Protein AF-A0A923ALN0-F1 (afdb_monomer)

Structure (mmCIF, N/CA/C/O backbone):
data_AF-A0A923ALN0-F1
#
_entry.id   AF-A0A923ALN0-F1
#
loop_
_atom_site.group_PDB
_atom_site.id
_atom_site.type_symbol
_atom_site.label_atom_id
_atom_site.label_alt_id
_atom_site.label_comp_id
_atom_site.label_asym_id
_atom_site.label_entity_id
_atom_site.label_seq_id
_atom_site.pdbx_PDB_ins_code
_atom_site.Cartn_x
_atom_site.Cartn_y
_atom_site.Cartn_z
_atom_site.occupancy
_atom_site.B_iso_or_equiv
_atom_site.auth_seq_id
_atom_site.auth_comp_id
_atom_site.auth_asym_id
_atom_site.auth_atom_id
_atom_site.pdbx_PDB_model_num
ATOM 1 N N . MET A 1 1 ? 16.094 -1.641 11.068 1.00 69.38 1 MET A N 1
ATOM 2 C CA . MET A 1 1 ? 15.119 -1.958 12.136 1.00 69.38 1 MET A CA 1
ATOM 3 C C . MET A 1 1 ? 13.714 -1.775 11.586 1.00 69.38 1 MET A C 1
ATOM 5 O O . MET A 1 1 ? 13.566 -0.921 10.717 1.00 69.38 1 MET A O 1
ATOM 9 N N . PRO A 1 2 ? 12.728 -2.581 12.016 1.00 90.12 2 PRO A N 1
ATOM 10 C CA . PRO A 1 2 ? 11.347 -2.433 11.570 1.00 90.12 2 PRO A CA 1
ATOM 11 C C . PRO A 1 2 ? 10.779 -1.072 11.992 1.00 90.12 2 PRO A C 1
ATOM 13 O O . PRO A 1 2 ? 10.983 -0.641 13.126 1.00 90.12 2 PRO A O 1
ATOM 16 N N . MET A 1 3 ? 10.081 -0.405 11.077 1.00 93.31 3 MET A N 1
ATOM 17 C CA . MET A 1 3 ? 9.507 0.928 11.269 1.00 93.31 3 MET A CA 1
ATOM 18 C C . MET A 1 3 ? 7.984 0.855 11.192 1.00 93.31 3 MET A C 1
ATOM 20 O O . MET A 1 3 ? 7.478 0.185 10.292 1.00 93.31 3 MET A O 1
ATOM 24 N N . PRO A 1 4 ? 7.238 1.525 12.088 1.00 95.88 4 PRO A N 1
ATOM 25 C CA . PRO A 1 4 ? 5.787 1.595 11.982 1.00 95.88 4 PRO A CA 1
ATOM 26 C C . PRO A 1 4 ? 5.345 2.192 10.643 1.00 95.88 4 PRO A C 1
ATOM 28 O O . PRO A 1 4 ? 5.909 3.193 10.194 1.00 95.88 4 PRO A O 1
ATOM 31 N N . CYS A 1 5 ? 4.318 1.611 10.025 1.00 94.31 5 CYS A N 1
ATOM 32 C CA . CYS A 1 5 ? 3.778 2.085 8.749 1.00 94.31 5 CYS A CA 1
ATOM 33 C C . CYS A 1 5 ? 2.252 2.221 8.808 1.00 94.31 5 CYS A C 1
ATOM 35 O O . CYS A 1 5 ? 1.570 1.424 9.447 1.00 94.31 5 CYS A O 1
ATOM 37 N N . ALA A 1 6 ? 1.713 3.228 8.115 1.00 94.88 6 ALA A N 1
ATOM 38 C CA . ALA A 1 6 ? 0.267 3.431 7.971 1.00 94.88 6 ALA A CA 1
ATOM 39 C C . ALA A 1 6 ? -0.331 2.657 6.780 1.00 94.88 6 ALA A C 1
ATOM 41 O O . ALA A 1 6 ? -1.547 2.518 6.667 1.00 94.88 6 ALA A O 1
ATOM 42 N N . SER A 1 7 ? 0.519 2.174 5.882 1.00 97.06 7 SER A N 1
ATOM 43 C CA . SER A 1 7 ? 0.171 1.430 4.678 1.00 97.06 7 SER A CA 1
ATOM 44 C C . SER A 1 7 ? 1.327 0.508 4.309 1.00 97.06 7 SER A C 1
ATOM 46 O O . SER A 1 7 ? 2.450 0.683 4.790 1.00 97.06 7 SER A O 1
ATOM 48 N N . LEU A 1 8 ? 1.036 -0.477 3.469 1.00 95.56 8 LEU A N 1
ATOM 49 C CA . LEU A 1 8 ? 2.009 -1.403 2.909 1.00 95.56 8 LEU A CA 1
ATOM 50 C C . LEU A 1 8 ? 1.835 -1.438 1.393 1.00 95.56 8 LEU A C 1
ATOM 52 O O . LEU A 1 8 ? 0.729 -1.213 0.901 1.00 95.56 8 LEU A O 1
ATOM 56 N N . ASP A 1 9 ? 2.935 -1.717 0.702 1.00 92.19 9 ASP A N 1
ATOM 57 C CA . ASP A 1 9 ? 2.906 -2.160 -0.687 1.00 92.19 9 ASP A CA 1
ATOM 58 C C . ASP A 1 9 ? 2.369 -3.595 -0.766 1.00 92.19 9 ASP A C 1
ATOM 60 O O . ASP A 1 9 ? 2.487 -4.381 0.180 1.00 92.19 9 ASP A O 1
ATOM 64 N N . GLU A 1 10 ? 1.745 -3.909 -1.889 1.00 91.62 10 GLU A N 1
ATOM 65 C CA . GLU A 1 10 ? 1.049 -5.160 -2.148 1.00 91.62 10 GLU A CA 1
ATOM 66 C C . GLU A 1 10 ? 1.972 -6.368 -2.399 1.00 91.62 10 GLU A C 1
ATOM 68 O O . GLU A 1 10 ? 1.509 -7.504 -2.245 1.00 91.62 10 GLU A O 1
ATOM 73 N N . LEU A 1 11 ? 3.256 -6.145 -2.713 1.00 91.19 11 LEU A N 1
ATOM 74 C CA . LEU A 1 11 ? 4.225 -7.178 -3.103 1.00 91.19 11 LEU A CA 1
ATOM 75 C C . LEU A 1 11 ? 4.383 -8.313 -2.081 1.00 91.19 11 LEU A C 1
ATOM 77 O O . LEU A 1 11 ? 4.278 -9.491 -2.420 1.00 91.19 11 LEU A O 1
ATOM 81 N N . LEU A 1 12 ? 4.691 -7.968 -0.828 1.00 92.00 12 LEU A N 1
ATOM 82 C CA . LEU A 1 12 ? 4.944 -8.941 0.233 1.00 92.00 12 LEU A CA 1
ATOM 83 C C . LEU A 1 12 ? 4.372 -8.451 1.558 1.00 92.00 12 LEU A C 1
ATOM 85 O O . LEU A 1 12 ? 4.865 -7.503 2.169 1.00 92.00 12 LEU A O 1
ATOM 89 N N . ILE A 1 13 ? 3.370 -9.176 2.050 1.00 94.94 13 ILE A N 1
ATOM 90 C CA . ILE A 1 13 ? 2.746 -8.926 3.347 1.00 94.94 13 ILE A CA 1
ATOM 91 C C . ILE A 1 13 ? 2.803 -10.210 4.168 1.00 94.94 13 ILE A C 1
ATOM 93 O O . ILE A 1 13 ? 2.257 -11.244 3.785 1.00 94.94 13 ILE A O 1
ATOM 97 N N . VAL A 1 14 ? 3.440 -10.137 5.337 1.00 94.69 14 VAL A N 1
ATOM 98 C CA . VAL A 1 14 ? 3.534 -11.262 6.273 1.00 94.69 14 VAL A CA 1
ATOM 99 C C . VAL A 1 14 ? 2.546 -11.058 7.415 1.00 94.69 14 VAL A C 1
ATOM 101 O O . VAL A 1 14 ? 2.595 -10.061 8.133 1.00 94.69 14 VAL A O 1
ATOM 104 N N . LEU A 1 15 ? 1.660 -12.034 7.618 1.00 95.44 15 LEU A N 1
ATOM 105 C CA . LEU A 1 15 ? 0.642 -12.001 8.666 1.00 95.44 15 LEU A CA 1
ATOM 106 C C . LEU A 1 15 ? 0.837 -13.155 9.646 1.00 95.44 15 LEU A C 1
ATOM 108 O O . LEU A 1 15 ? 0.913 -14.324 9.267 1.00 95.44 15 LEU A O 1
ATOM 112 N N . ARG A 1 16 ? 0.809 -12.851 10.946 1.00 95.31 16 ARG A N 1
ATOM 113 C CA . ARG A 1 16 ? 0.696 -13.891 11.973 1.00 95.31 16 ARG A CA 1
ATOM 114 C C . ARG A 1 16 ? -0.726 -14.446 11.950 1.00 95.31 16 ARG A C 1
ATOM 116 O O . ARG A 1 16 ? -1.655 -13.718 12.289 1.00 95.31 16 ARG A O 1
ATOM 123 N N . ARG A 1 17 ? -0.914 -15.732 11.630 1.00 95.06 17 ARG A N 1
ATOM 124 C CA . ARG A 1 17 ? -2.248 -16.375 11.548 1.00 95.06 17 ARG A CA 1
ATOM 125 C C . ARG A 1 17 ? -3.109 -16.138 12.795 1.00 95.06 17 ARG A C 1
ATOM 127 O O . ARG A 1 17 ? -4.271 -15.769 12.679 1.00 95.06 17 ARG A O 1
ATOM 134 N N . ALA A 1 18 ? -2.514 -16.279 13.980 1.00 96.88 18 ALA A N 1
ATOM 135 C CA . ALA A 1 18 ? -3.188 -16.066 15.263 1.00 96.88 18 ALA A CA 1
ATOM 136 C C . ALA A 1 18 ? -3.615 -14.606 15.516 1.00 96.88 18 ALA A C 1
ATOM 138 O O . ALA A 1 18 ? -4.334 -14.340 16.471 1.00 96.88 18 ALA A O 1
ATOM 139 N N . SER A 1 19 ? -3.186 -13.647 14.685 1.00 96.31 19 SER A N 1
ATOM 140 C CA . SER A 1 19 ? -3.693 -12.276 14.764 1.00 96.31 19 SER A CA 1
ATOM 141 C C . SER A 1 19 ? -5.164 -12.180 14.366 1.00 96.31 19 SER A C 1
ATOM 143 O O . SER A 1 19 ? -5.803 -11.214 14.750 1.00 96.31 19 SER A O 1
ATOM 145 N N . GLY A 1 20 ? -5.710 -13.120 13.588 1.00 96.19 20 GLY A N 1
ATOM 146 C CA . GLY A 1 20 ? -7.085 -13.026 13.087 1.00 96.19 20 GLY A CA 1
ATOM 147 C C . GLY A 1 20 ? -7.319 -11.889 12.081 1.00 96.19 20 GLY A C 1
ATOM 148 O O . GLY A 1 20 ? -8.464 -11.634 11.728 1.00 96.19 20 GLY A O 1
ATOM 149 N N . ILE A 1 21 ? -6.265 -11.209 11.613 1.00 97.69 21 ILE A N 1
ATOM 150 C CA . ILE A 1 21 ? -6.366 -10.229 10.528 1.00 97.69 21 ILE A CA 1
ATOM 151 C C . ILE A 1 21 ? -6.593 -10.961 9.204 1.00 97.69 21 ILE A C 1
ATOM 153 O O . ILE A 1 21 ? -5.939 -11.969 8.919 1.00 97.69 21 ILE A O 1
ATOM 157 N N . ARG A 1 22 ? -7.540 -10.455 8.414 1.00 96.81 22 ARG A N 1
ATOM 158 C CA . ARG A 1 22 ? -7.940 -10.980 7.108 1.00 96.81 22 ARG A CA 1
ATOM 159 C C . ARG A 1 22 ? -8.014 -9.840 6.103 1.00 96.81 22 ARG A C 1
ATOM 161 O O . ARG A 1 22 ? -8.221 -8.695 6.497 1.00 96.81 22 ARG A O 1
ATOM 168 N N . PHE A 1 23 ? -7.827 -10.184 4.834 1.00 97.06 23 PHE A N 1
ATOM 169 C CA . PHE A 1 23 ? -8.166 -9.294 3.734 1.00 97.06 23 PHE A CA 1
ATOM 170 C C . PHE A 1 23 ? -9.684 -9.126 3.667 1.00 97.06 23 PHE A C 1
ATOM 172 O O . PHE A 1 23 ? -10.431 -9.990 4.129 1.00 97.06 23 PHE A O 1
ATOM 179 N N . ASP A 1 24 ? -10.119 -7.987 3.146 1.00 96.75 24 ASP A N 1
ATOM 180 C CA . ASP A 1 24 ? -11.531 -7.689 2.962 1.00 96.75 24 ASP A CA 1
ATOM 181 C C . ASP A 1 24 ? -12.002 -8.222 1.606 1.00 96.75 24 ASP A C 1
ATOM 183 O O . ASP A 1 24 ? -11.640 -7.679 0.563 1.00 96.75 24 ASP A O 1
ATOM 187 N N . ASP A 1 25 ? -12.827 -9.267 1.625 1.00 95.94 25 ASP A N 1
ATOM 188 C CA . ASP A 1 25 ? -13.363 -9.895 0.412 1.00 95.94 25 ASP A CA 1
ATOM 189 C C . ASP A 1 25 ? -14.295 -8.961 -0.387 1.00 95.94 25 ASP A C 1
ATOM 191 O O . ASP A 1 25 ? -14.604 -9.234 -1.546 1.00 95.94 25 ASP A O 1
ATOM 195 N N . ALA A 1 26 ? -14.752 -7.848 0.205 1.00 96.25 26 ALA A N 1
ATOM 196 C CA . ALA A 1 26 ? -15.553 -6.841 -0.490 1.00 96.25 26 ALA A CA 1
ATOM 197 C C . ALA A 1 26 ? -14.702 -5.781 -1.211 1.00 96.25 26 ALA A C 1
ATOM 199 O O . ALA A 1 26 ? -15.262 -4.881 -1.851 1.00 96.25 26 ALA A O 1
ATOM 200 N N . MET A 1 27 ? -13.373 -5.836 -1.088 1.00 93.88 27 MET A N 1
ATOM 201 C CA . MET A 1 27 ? -12.486 -4.897 -1.758 1.00 93.88 27 MET A CA 1
ATOM 202 C C . MET A 1 27 ? -12.532 -5.106 -3.280 1.00 93.88 27 MET A C 1
ATOM 204 O O . MET A 1 27 ? -12.325 -6.222 -3.754 1.00 93.88 27 MET A O 1
ATOM 208 N N . PRO A 1 28 ? -12.811 -4.058 -4.078 1.00 92.81 28 PRO A N 1
ATOM 209 C CA . PRO A 1 28 ? -12.789 -4.198 -5.525 1.00 92.81 28 PRO A CA 1
ATOM 210 C C . PRO A 1 28 ? -11.339 -4.275 -6.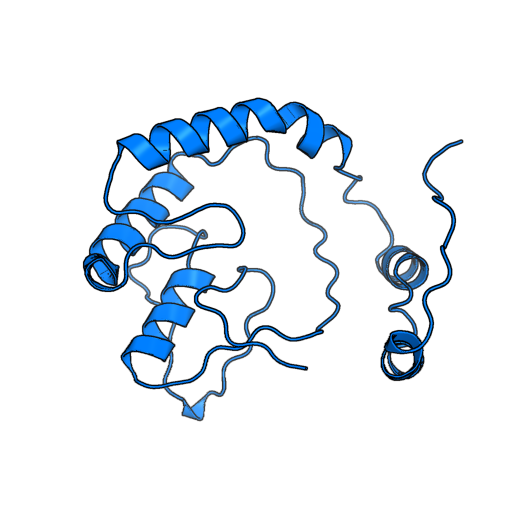005 1.00 92.81 28 PRO A C 1
ATOM 212 O O . PRO A 1 28 ? -10.525 -3.469 -5.576 1.00 92.81 28 PRO A O 1
ATOM 215 N N . GLY A 1 29 ? -11.038 -5.176 -6.939 1.00 90.44 29 GLY A N 1
ATOM 216 C CA . GLY A 1 29 ? -9.757 -5.197 -7.651 1.00 90.44 29 GLY A CA 1
ATOM 217 C C . GLY A 1 29 ? -8.538 -5.560 -6.793 1.00 90.44 29 GLY A C 1
ATOM 218 O O . GLY A 1 29 ? -8.653 -6.217 -5.764 1.00 90.44 29 GLY A O 1
ATOM 219 N N . TRP A 1 30 ? -7.359 -5.146 -7.266 1.00 90.00 30 TRP A N 1
ATOM 220 C CA . TRP A 1 30 ? -6.054 -5.599 -6.762 1.00 90.00 30 TRP A CA 1
ATOM 221 C C . TRP A 1 30 ? -5.151 -4.459 -6.266 1.00 90.00 30 TRP A C 1
ATOM 223 O O . TRP A 1 30 ? -3.961 -4.666 -6.062 1.00 90.00 30 TRP A O 1
ATOM 233 N N . HIS A 1 31 ? -5.699 -3.259 -6.047 1.00 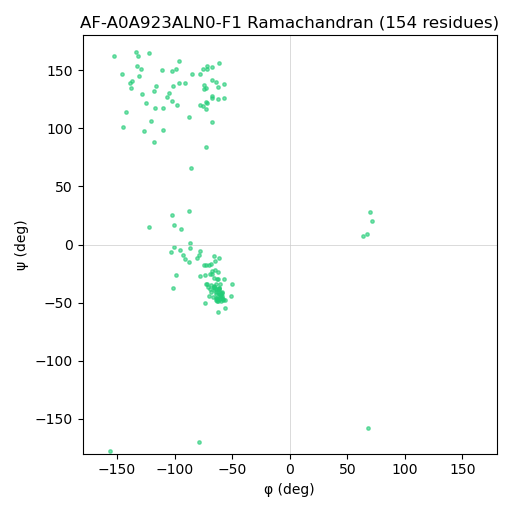92.62 31 HIS A N 1
ATOM 234 C CA . HIS A 1 31 ? -4.928 -2.097 -5.583 1.00 92.62 31 HIS A CA 1
ATOM 235 C C . HIS A 1 31 ? -5.302 -1.707 -4.163 1.00 92.62 31 HIS A C 1
ATOM 237 O O . HIS A 1 31 ? -6.459 -1.817 -3.779 1.00 92.62 31 HIS A O 1
ATOM 243 N N . LEU A 1 32 ? -4.360 -1.134 -3.414 1.00 95.38 32 LEU A N 1
ATOM 244 C CA . LEU A 1 32 ? -4.558 -0.581 -2.067 1.00 95.38 32 LEU A CA 1
ATOM 245 C C . LEU A 1 32 ? -4.963 -1.600 -0.989 1.00 95.38 32 LEU A C 1
ATOM 247 O O . LEU A 1 32 ? -5.265 -1.188 0.138 1.00 95.38 32 LEU A O 1
ATOM 251 N N . TYR A 1 33 ? -4.973 -2.903 -1.277 1.00 96.50 33 TYR A N 1
ATOM 252 C CA . TYR A 1 33 ? -5.292 -3.915 -0.268 1.00 96.50 33 TYR A CA 1
ATOM 253 C C . TYR A 1 33 ? -4.209 -3.992 0.811 1.00 96.50 33 TYR A C 1
ATOM 255 O O . TYR A 1 33 ? -4.516 -4.319 1.960 1.00 96.50 33 TYR A O 1
ATOM 263 N N . GLY A 1 34 ? -2.969 -3.598 0.492 1.00 97.12 34 GLY A N 1
ATOM 264 C CA . GLY A 1 34 ? -1.902 -3.424 1.477 1.00 97.12 34 GLY A CA 1
ATOM 265 C C . GLY A 1 34 ? -2.198 -2.279 2.448 1.00 97.12 34 GLY A C 1
ATOM 266 O O . GLY A 1 34 ? -1.961 -2.381 3.654 1.00 97.12 34 GLY A O 1
ATOM 267 N N . THR A 1 35 ? -2.814 -1.204 1.952 1.00 97.75 35 THR A N 1
ATOM 268 C CA . THR A 1 35 ? -3.307 -0.108 2.799 1.00 97.75 35 THR A CA 1
ATOM 269 C C . THR A 1 35 ? -4.511 -0.539 3.635 1.00 97.75 35 THR A C 1
ATOM 271 O O . THR A 1 35 ? -4.559 -0.251 4.832 1.00 97.75 35 THR A O 1
ATOM 274 N N . ASP A 1 36 ? -5.470 -1.244 3.038 1.00 98.00 36 ASP A N 1
ATOM 275 C CA . ASP A 1 36 ? -6.674 -1.688 3.742 1.00 98.00 36 ASP A CA 1
ATOM 276 C C . ASP A 1 36 ? -6.363 -2.654 4.893 1.00 98.00 36 ASP A C 1
ATOM 278 O O . ASP A 1 36 ? -6.854 -2.467 6.013 1.00 98.00 36 ASP A O 1
ATOM 282 N N . ILE A 1 37 ? -5.499 -3.648 4.664 1.00 98.00 37 ILE A N 1
ATOM 283 C CA . ILE A 1 37 ? -5.138 -4.611 5.709 1.00 98.00 37 ILE A CA 1
ATOM 284 C C . ILE A 1 37 ? -4.321 -3.963 6.832 1.00 98.00 37 ILE A C 1
ATOM 286 O O . ILE A 1 37 ? -4.510 -4.301 8.005 1.00 98.00 37 ILE A O 1
ATOM 290 N N . ALA A 1 38 ? -3.468 -2.986 6.503 1.00 98.12 38 ALA A N 1
ATOM 291 C CA . ALA A 1 38 ? -2.732 -2.208 7.493 1.00 98.12 38 ALA A CA 1
ATOM 292 C C . ALA A 1 38 ? -3.690 -1.422 8.399 1.00 98.12 38 ALA A C 1
ATOM 294 O O . ALA A 1 38 ? -3.604 -1.510 9.625 1.00 98.12 38 ALA A O 1
ATOM 295 N N . GLN A 1 39 ? -4.654 -0.709 7.815 1.00 98.44 39 GLN A N 1
ATOM 296 C CA . GLN A 1 39 ? -5.653 0.035 8.585 1.00 98.44 39 GLN A CA 1
ATOM 297 C C . GLN A 1 39 ? -6.578 -0.892 9.382 1.00 98.44 39 GLN A C 1
ATOM 299 O O . GLN A 1 39 ? -6.901 -0.594 10.533 1.00 98.44 39 GLN A O 1
ATOM 304 N N . THR A 1 40 ? -6.918 -2.062 8.837 1.00 98.19 40 THR A N 1
ATOM 305 C CA . THR A 1 40 ? -7.654 -3.106 9.563 1.00 98.19 40 THR A CA 1
ATOM 306 C C . THR A 1 40 ? -6.896 -3.526 10.820 1.00 98.19 40 THR A C 1
ATOM 308 O O . THR A 1 40 ? -7.472 -3.531 11.909 1.00 98.19 40 THR A O 1
ATOM 311 N N . ALA A 1 41 ? -5.594 -3.801 10.713 1.00 98.25 41 ALA A N 1
ATOM 312 C CA . ALA A 1 41 ? -4.762 -4.141 11.863 1.00 98.25 41 ALA A CA 1
ATOM 313 C C . ALA A 1 41 ? -4.677 -3.000 12.891 1.00 98.25 41 ALA A C 1
ATOM 315 O O . ALA A 1 41 ? -4.910 -3.238 14.079 1.00 98.25 41 ALA A O 1
ATOM 316 N N . ILE A 1 42 ? -4.429 -1.768 12.438 1.00 97.94 42 ILE A N 1
ATOM 317 C CA . ILE A 1 42 ? -4.333 -0.581 13.303 1.00 97.94 42 ILE A CA 1
ATOM 318 C C . ILE A 1 42 ? -5.649 -0.336 14.051 1.00 97.94 42 ILE A C 1
ATOM 320 O O . ILE A 1 42 ? -5.635 -0.111 15.260 1.00 97.94 42 ILE A O 1
ATOM 324 N N . SER A 1 43 ? -6.794 -0.449 13.371 1.00 97.50 43 SER A N 1
ATOM 325 C CA . SER A 1 43 ? -8.121 -0.271 13.983 1.00 97.50 43 SER A CA 1
ATOM 326 C C . SER A 1 43 ? -8.426 -1.293 15.083 1.00 97.50 43 SER A C 1
ATOM 328 O 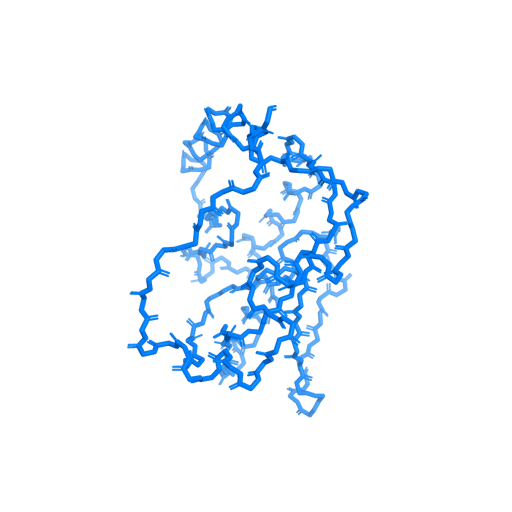O . SER A 1 43 ? -9.209 -1.019 15.987 1.00 97.50 43 SER A O 1
ATOM 330 N N . GLN A 1 44 ? -7.765 -2.454 15.037 1.00 97.25 44 GLN A N 1
ATOM 331 C CA . GLN A 1 44 ? -7.847 -3.507 16.048 1.00 97.25 44 GLN A CA 1
ATOM 332 C C . GLN A 1 44 ? -6.732 -3.405 17.105 1.00 97.25 44 GLN A C 1
ATOM 334 O O . GLN A 1 44 ? -6.493 -4.365 17.839 1.00 97.25 44 GLN A O 1
ATOM 339 N N . GLY A 1 45 ? -6.014 -2.278 17.165 1.00 97.06 45 GLY A N 1
ATOM 340 C CA . GLY A 1 45 ? -4.941 -2.035 18.132 1.00 97.06 45 GLY A CA 1
ATOM 341 C C . GLY A 1 45 ? -3.662 -2.838 17.877 1.00 97.06 45 GLY A C 1
ATOM 342 O O . GLY A 1 45 ? -2.876 -3.041 18.801 1.00 97.06 45 GLY A O 1
ATOM 343 N N . LYS A 1 46 ? -3.446 -3.333 16.651 1.00 97.38 46 LYS A N 1
ATOM 344 C CA . LYS A 1 46 ? -2.257 -4.120 16.284 1.00 97.38 46 LYS A CA 1
ATOM 345 C C . LYS A 1 46 ? -1.219 -3.253 15.579 1.00 97.38 46 LYS A C 1
ATOM 347 O O . LYS A 1 46 ? -1.550 -2.291 14.893 1.00 97.38 46 LYS A O 1
ATOM 352 N N . GLY A 1 47 ? 0.048 -3.630 15.733 1.00 96.44 47 GLY A N 1
ATOM 353 C CA . GLY A 1 47 ? 1.159 -2.977 15.049 1.00 96.44 47 GLY A CA 1
ATOM 354 C C . GLY A 1 47 ? 1.287 -3.412 13.587 1.00 96.44 47 GLY A C 1
ATOM 355 O O . GLY A 1 47 ? 1.033 -4.569 13.249 1.00 96.44 47 GLY A O 1
ATOM 356 N N . VAL A 1 48 ? 1.726 -2.479 12.745 1.00 97.50 48 VAL A N 1
ATOM 357 C CA . VAL A 1 48 ? 2.062 -2.683 11.331 1.00 97.50 48 VAL A CA 1
ATOM 358 C C . VAL A 1 48 ? 3.455 -2.118 11.105 1.00 97.50 48 VAL A C 1
ATOM 360 O O . VAL A 1 48 ? 3.720 -0.983 11.501 1.00 97.50 48 VAL A O 1
ATOM 363 N N . TYR A 1 49 ? 4.342 -2.900 10.487 1.00 96.19 49 TYR A N 1
ATOM 364 C CA . TYR A 1 49 ? 5.751 -2.541 10.359 1.00 96.19 49 TYR A CA 1
ATOM 365 C C . TYR A 1 49 ? 6.301 -2.867 8.972 1.00 96.19 49 TYR A C 1
ATOM 367 O O . TYR A 1 49 ? 6.099 -3.972 8.472 1.00 96.19 49 TYR A O 1
ATOM 375 N N . GLY A 1 50 ? 7.050 -1.929 8.396 1.00 93.38 50 GLY A N 1
ATOM 376 C CA . GLY A 1 50 ? 7.933 -2.163 7.257 1.00 93.38 50 GLY A CA 1
ATOM 377 C C . GLY A 1 50 ? 9.332 -2.539 7.742 1.00 93.38 50 GLY A C 1
ATOM 378 O O . GLY A 1 50 ? 9.832 -1.971 8.715 1.00 93.38 50 GLY A O 1
ATOM 379 N N . GLY A 1 51 ? 9.971 -3.505 7.088 1.00 88.94 51 GLY A N 1
ATOM 380 C CA . GLY A 1 51 ? 11.298 -4.001 7.453 1.00 88.94 51 GLY A CA 1
ATOM 381 C C . GLY A 1 51 ? 12.219 -4.130 6.245 1.00 88.94 51 GLY A C 1
ATOM 382 O O . GLY A 1 51 ? 11.770 -4.101 5.105 1.00 88.94 51 GLY A O 1
ATOM 383 N N . GLY A 1 52 ? 13.519 -4.284 6.507 1.00 85.00 52 GLY A N 1
ATOM 384 C CA . GLY A 1 52 ? 14.498 -4.612 5.473 1.00 85.00 52 GLY A CA 1
ATOM 385 C C . GLY A 1 52 ? 14.333 -6.064 5.042 1.00 85.00 52 GLY A C 1
ATOM 386 O O . GLY A 1 52 ? 15.010 -6.934 5.578 1.00 85.00 52 GLY A O 1
ATOM 387 N N . LEU A 1 53 ? 13.405 -6.301 4.117 1.00 84.31 53 LEU A N 1
ATOM 388 C CA . LEU A 1 53 ? 13.159 -7.585 3.469 1.00 84.31 53 LEU A CA 1
ATOM 389 C C . LEU A 1 53 ? 13.434 -7.398 1.974 1.00 84.31 53 LEU A C 1
ATOM 391 O O . LEU A 1 53 ? 12.528 -6.998 1.244 1.00 84.31 53 LEU A O 1
ATOM 395 N N . PRO A 1 54 ? 14.687 -7.587 1.522 1.00 84.81 54 PRO A N 1
ATOM 396 C CA . PRO A 1 54 ? 15.016 -7.477 0.110 1.00 84.81 54 PRO A CA 1
ATOM 397 C C . PRO A 1 54 ? 14.161 -8.438 -0.717 1.00 84.81 54 PRO A C 1
ATOM 399 O O . PRO A 1 54 ? 14.098 -9.628 -0.414 1.00 84.81 54 PRO A O 1
ATOM 402 N N . CYS A 1 55 ? 13.471 -7.911 -1.725 1.00 84.88 55 CYS A N 1
ATOM 403 C CA . CYS A 1 55 ? 12.592 -8.664 -2.613 1.00 84.88 55 CYS A CA 1
ATOM 404 C C . CYS A 1 55 ? 12.792 -8.162 -4.040 1.00 84.88 55 CYS A C 1
ATOM 406 O O . CYS A 1 55 ? 12.906 -6.956 -4.263 1.00 84.88 55 CYS A O 1
ATOM 408 N N . ILE A 1 56 ? 12.816 -9.090 -4.993 1.00 84.12 56 ILE A N 1
ATOM 409 C CA . ILE A 1 56 ? 12.821 -8.773 -6.419 1.00 84.12 56 ILE A CA 1
ATOM 410 C C . ILE A 1 56 ? 11.383 -8.899 -6.916 1.00 84.12 56 ILE A C 1
ATOM 412 O O . ILE A 1 56 ? 10.775 -9.962 -6.800 1.00 84.12 56 ILE A O 1
ATOM 416 N N . HIS A 1 57 ? 10.843 -7.799 -7.439 1.00 83.62 57 HIS A N 1
ATOM 417 C CA . HIS A 1 57 ? 9.523 -7.748 -8.057 1.00 83.62 57 HIS A CA 1
ATOM 418 C C . HIS A 1 57 ? 9.690 -7.550 -9.562 1.00 83.62 57 HIS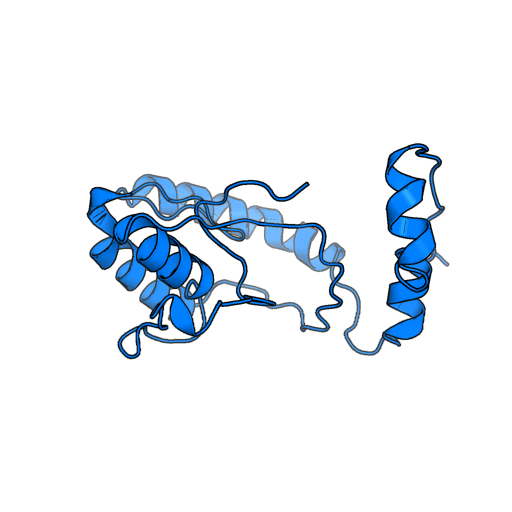 A C 1
ATOM 420 O O . HIS A 1 57 ? 9.926 -6.433 -10.019 1.00 83.62 57 HIS A O 1
ATOM 426 N N . ASN A 1 58 ? 9.611 -8.646 -10.317 1.00 79.12 58 ASN A N 1
ATOM 427 C CA . ASN A 1 58 ? 9.743 -8.641 -11.775 1.00 79.12 58 ASN A CA 1
ATOM 428 C C . ASN A 1 58 ? 8.395 -8.344 -12.431 1.00 79.12 58 ASN A C 1
ATOM 430 O O . ASN A 1 58 ? 7.806 -9.215 -13.069 1.00 79.12 58 ASN A O 1
ATOM 434 N N . ASP A 1 59 ? 7.897 -7.132 -12.222 1.00 74.31 59 ASP A N 1
ATOM 435 C CA . ASP A 1 59 ? 6.647 -6.682 -12.826 1.00 74.31 59 ASP A CA 1
ATOM 436 C C . ASP A 1 59 ? 6.908 -5.765 -14.022 1.00 74.31 59 ASP A C 1
ATOM 438 O O . ASP A 1 59 ? 7.912 -5.044 -14.077 1.00 74.31 59 ASP A O 1
ATOM 442 N N . ALA A 1 60 ? 6.005 -5.805 -14.997 1.00 72.06 60 ALA A N 1
ATOM 443 C CA . ALA A 1 60 ? 6.090 -4.946 -16.165 1.00 72.06 60 ALA A CA 1
ATOM 444 C C . ALA A 1 60 ? 5.751 -3.496 -15.787 1.00 72.06 60 ALA A C 1
ATOM 446 O O . ALA A 1 60 ? 5.006 -3.211 -14.851 1.00 72.06 60 ALA A O 1
ATOM 447 N N . TYR A 1 61 ? 6.285 -2.536 -16.541 1.00 68.69 61 TYR A N 1
ATOM 448 C CA . TYR A 1 61 ? 5.897 -1.145 -16.345 1.00 68.69 61 TYR A CA 1
ATOM 449 C C . TYR A 1 61 ? 4.434 -0.927 -16.756 1.00 68.69 61 TYR A C 1
ATOM 451 O O . TYR A 1 61 ? 4.047 -1.216 -17.888 1.00 68.69 61 TYR A O 1
ATOM 459 N N . HIS A 1 62 ? 3.650 -0.330 -15.860 1.00 68.62 62 HIS A N 1
ATOM 460 C CA . HIS A 1 62 ? 2.270 0.072 -16.117 1.00 68.62 62 HIS A CA 1
ATOM 461 C C . HIS A 1 62 ? 2.169 1.607 -16.175 1.00 68.62 62 HIS A C 1
ATOM 463 O O . HIS A 1 62 ? 2.483 2.294 -15.200 1.00 68.62 62 HIS A O 1
ATOM 469 N N . ASP A 1 63 ? 1.766 2.148 -17.337 1.00 61.22 63 ASP A N 1
ATOM 470 C CA . ASP A 1 63 ? 1.835 3.589 -17.646 1.00 61.22 63 ASP A CA 1
ATOM 471 C C . ASP A 1 63 ? 0.907 4.459 -16.757 1.00 61.22 63 ASP A C 1
ATOM 473 O O . ASP A 1 63 ? 1.315 5.557 -16.366 1.00 61.22 63 ASP A O 1
ATOM 477 N N . GLU A 1 64 ? -0.312 4.013 -16.398 1.00 63.31 64 GLU A N 1
ATOM 478 C CA . GLU A 1 64 ? -1.262 4.824 -15.606 1.00 63.31 64 GLU A CA 1
ATOM 479 C C . GLU A 1 64 ? -2.149 4.031 -14.626 1.00 63.31 64 GLU A C 1
ATOM 481 O O . GLU A 1 64 ? -2.594 2.919 -14.897 1.00 63.31 64 GLU A O 1
ATOM 486 N N . LEU A 1 65 ? -2.463 4.670 -13.490 1.00 70.06 65 LEU A N 1
ATOM 487 C CA . LEU A 1 65 ? -3.492 4.233 -12.542 1.00 70.06 65 LEU A CA 1
ATOM 488 C C . LEU A 1 65 ? -4.880 4.359 -13.190 1.00 70.06 65 LEU A C 1
ATOM 490 O O . LEU A 1 65 ? -5.396 5.475 -13.339 1.00 70.06 65 LEU A O 1
ATOM 494 N N . GLY A 1 66 ? -5.450 3.220 -13.577 1.00 77.75 66 GLY A N 1
ATOM 495 C CA . GLY A 1 66 ? -6.710 3.116 -14.305 1.00 77.75 66 GLY A CA 1
ATOM 496 C C . GLY A 1 66 ? -7.970 3.280 -13.449 1.00 77.75 66 GLY A C 1
ATOM 497 O O . GLY A 1 66 ? -7.948 3.688 -12.283 1.00 77.75 66 GLY A O 1
ATOM 498 N N . GLU A 1 67 ? -9.116 2.971 -14.059 1.00 82.69 67 GLU A N 1
ATOM 499 C CA . GLU A 1 67 ? -10.426 3.000 -13.392 1.00 82.69 67 GLU A CA 1
ATOM 500 C C . GLU A 1 67 ? -10.522 1.991 -12.236 1.00 82.69 67 GLU A C 1
ATOM 502 O O . GLU A 1 67 ? -11.204 2.240 -11.239 1.00 82.69 67 GLU A O 1
ATOM 507 N N . ASP A 1 68 ? -9.793 0.882 -12.333 1.00 87.56 68 ASP A N 1
ATOM 508 C CA . ASP A 1 68 ? -9.657 -0.133 -11.291 1.00 87.56 68 ASP A CA 1
ATOM 509 C C . ASP A 1 68 ? -9.050 0.451 -10.006 1.00 87.56 68 ASP A C 1
ATOM 511 O O . ASP A 1 68 ? -9.620 0.300 -8.920 1.00 87.56 68 ASP A O 1
ATOM 515 N N . PHE A 1 69 ? -7.965 1.218 -10.123 1.00 89.25 69 PHE A N 1
ATOM 516 C CA . PHE A 1 69 ? -7.365 1.936 -9.004 1.00 89.25 69 PHE A CA 1
ATOM 517 C C . PHE A 1 69 ? -8.341 2.955 -8.405 1.00 89.25 69 PHE A C 1
ATOM 519 O O . PHE A 1 69 ? -8.414 3.129 -7.185 1.00 89.25 69 PHE A O 1
ATOM 526 N N . ASP A 1 70 ? -9.136 3.626 -9.241 1.00 89.81 70 ASP A N 1
ATOM 527 C CA . ASP A 1 70 ? -10.117 4.606 -8.782 1.00 89.81 70 ASP A CA 1
ATOM 528 C C . ASP A 1 70 ? -11.223 3.985 -7.925 1.00 89.81 70 ASP A C 1
ATOM 530 O O . ASP A 1 70 ? -11.632 4.596 -6.925 1.00 89.81 70 ASP A O 1
ATOM 534 N N . LEU A 1 71 ? -11.676 2.780 -8.283 1.00 93.31 71 LEU A N 1
ATOM 535 C CA . LEU A 1 71 ? -12.626 1.997 -7.493 1.00 93.31 71 LEU A CA 1
ATOM 536 C C . LEU A 1 71 ? -12.029 1.623 -6.132 1.00 93.31 71 LEU A C 1
ATOM 538 O O . LEU A 1 71 ? -12.650 1.906 -5.101 1.00 93.31 71 LEU A O 1
ATOM 542 N N . CYS A 1 72 ? -10.803 1.092 -6.122 1.00 95.00 72 CYS A N 1
ATOM 543 C CA . CYS A 1 72 ? -10.069 0.748 -4.899 1.00 95.00 72 CYS A CA 1
ATOM 544 C C . CYS A 1 72 ? -9.888 1.972 -3.993 1.00 95.00 72 CYS A C 1
ATOM 546 O O . CYS A 1 72 ? -10.192 1.940 -2.798 1.00 95.00 72 CYS A O 1
ATOM 548 N N . TYR A 1 73 ? -9.469 3.101 -4.570 1.00 94.12 73 TYR A N 1
ATOM 549 C CA . TYR A 1 73 ? -9.261 4.341 -3.828 1.00 94.12 73 TYR A CA 1
ATOM 550 C C . TYR A 1 73 ? -10.551 4.803 -3.164 1.00 94.12 73 TYR A C 1
ATOM 552 O O . TYR A 1 73 ? -10.546 5.146 -1.984 1.00 94.12 73 TYR A O 1
ATOM 560 N N . ARG A 1 74 ? -11.668 4.842 -3.901 1.00 93.94 74 ARG A N 1
ATOM 561 C CA . ARG A 1 74 ? -12.966 5.267 -3.347 1.00 93.94 74 ARG A CA 1
ATOM 562 C C . ARG A 1 74 ? -13.453 4.309 -2.265 1.00 93.94 74 ARG A C 1
ATOM 564 O O . ARG A 1 74 ? -14.097 4.750 -1.312 1.00 93.94 74 ARG A O 1
ATOM 571 N N . TYR A 1 75 ? -13.164 3.019 -2.402 1.00 97.00 75 TYR A N 1
ATOM 572 C CA . TYR A 1 75 ? -13.463 2.027 -1.378 1.00 97.00 75 TYR A CA 1
ATOM 573 C C . TYR A 1 75 ? -12.704 2.337 -0.077 1.00 97.00 75 TYR A C 1
ATOM 575 O O . TYR A 1 75 ? -13.340 2.630 0.940 1.00 97.00 75 TYR A O 1
ATOM 583 N N . VAL A 1 76 ? -11.370 2.413 -0.137 1.00 97.00 76 VAL A N 1
ATOM 584 C CA . VAL A 1 76 ? -10.498 2.716 1.016 1.00 97.00 76 VAL A CA 1
ATOM 585 C C . VAL A 1 76 ? -10.824 4.083 1.621 1.00 97.00 76 VAL A C 1
ATOM 587 O O . VAL A 1 76 ? -10.944 4.216 2.838 1.00 97.00 76 VAL A O 1
ATOM 590 N N . GLN A 1 77 ? -11.050 5.100 0.786 1.00 96.12 77 GLN A N 1
ATOM 591 C CA . GLN A 1 77 ? -11.418 6.450 1.217 1.00 96.12 77 GLN A CA 1
ATOM 592 C C . GLN A 1 77 ? -12.718 6.467 2.036 1.00 96.12 77 GLN A C 1
ATOM 594 O O . GLN A 1 77 ? -12.816 7.202 3.021 1.00 96.12 77 GLN A O 1
ATOM 599 N N . ARG A 1 78 ? -13.731 5.686 1.634 1.00 96.62 78 ARG A N 1
ATOM 600 C CA . ARG A 1 78 ? -15.006 5.599 2.360 1.00 96.62 78 ARG A CA 1
ATOM 601 C C . ARG A 1 78 ? -14.858 4.800 3.649 1.00 96.62 78 ARG A C 1
ATOM 603 O O . ARG A 1 78 ? -15.254 5.306 4.698 1.00 96.62 78 ARG A O 1
ATOM 610 N N . LYS A 1 79 ? -14.269 3.602 3.573 1.00 97.69 79 LYS A N 1
ATOM 611 C CA . LYS A 1 79 ? -14.089 2.694 4.716 1.00 97.69 79 LYS A CA 1
ATOM 612 C C . LYS A 1 79 ? -13.274 3.351 5.830 1.00 97.69 79 LYS A C 1
ATOM 614 O O . LYS A 1 79 ? -13.697 3.373 6.981 1.00 97.69 79 LYS A O 1
ATOM 619 N N . TRP A 1 80 ? -12.170 4.001 5.470 1.00 97.75 80 TRP A N 1
ATOM 620 C CA . TRP A 1 80 ? -11.227 4.596 6.419 1.00 97.75 80 TRP A CA 1
ATOM 621 C C . TRP A 1 80 ? -11.364 6.108 6.558 1.00 97.75 80 TRP A C 1
ATOM 623 O O . TRP A 1 80 ? -10.419 6.786 6.956 1.00 97.75 80 TRP A O 1
ATOM 633 N N . ARG A 1 81 ? -12.550 6.666 6.283 1.00 96.56 81 ARG A N 1
ATOM 634 C CA . ARG A 1 81 ? -12.801 8.119 6.300 1.00 96.56 81 ARG A CA 1
ATOM 635 C C . ARG A 1 81 ? -12.322 8.814 7.581 1.00 96.56 81 ARG A C 1
ATOM 637 O O . ARG A 1 81 ? -11.903 9.968 7.512 1.00 96.56 81 ARG A O 1
ATOM 644 N N . ALA A 1 82 ? -12.397 8.140 8.729 1.00 95.94 82 ALA A N 1
ATOM 645 C CA . ALA A 1 82 ? -11.955 8.660 10.024 1.00 95.94 82 ALA A CA 1
ATOM 646 C C . ALA A 1 82 ? -10.423 8.723 10.185 1.00 95.94 82 ALA A C 1
ATOM 648 O O . ALA A 1 82 ? -9.942 9.576 10.921 1.00 95.94 82 ALA A O 1
ATOM 649 N N . ALA A 1 83 ? -9.677 7.876 9.472 1.00 96.00 83 ALA A N 1
ATOM 650 C CA . ALA A 1 83 ? -8.215 7.800 9.517 1.00 96.00 83 ALA A CA 1
ATOM 651 C C . ALA A 1 83 ? -7.526 8.626 8.414 1.00 96.00 83 ALA A C 1
ATOM 653 O O . ALA A 1 83 ? -6.304 8.726 8.383 1.00 96.00 83 ALA A O 1
ATOM 654 N N . LEU A 1 84 ? -8.291 9.225 7.493 1.00 95.25 84 LEU A N 1
ATOM 655 C CA . LEU A 1 84 ? -7.728 10.043 6.418 1.00 95.25 84 LEU A CA 1
ATOM 656 C C . LEU A 1 84 ? -7.084 11.336 6.953 1.00 95.25 84 LEU A C 1
ATOM 658 O O . LEU A 1 84 ? -7.702 12.012 7.782 1.00 95.25 84 LEU A O 1
ATOM 662 N N . PRO A 1 85 ? -5.940 11.771 6.385 1.00 95.44 85 PRO A N 1
ATOM 663 C CA . PRO A 1 85 ? -5.278 11.225 5.193 1.00 95.44 85 PRO A CA 1
ATOM 664 C C . PRO A 1 85 ? -4.355 10.025 5.474 1.00 95.44 85 PRO A C 1
ATOM 666 O O . PRO A 1 85 ? -3.672 9.994 6.490 1.00 95.44 85 PRO A O 1
ATOM 669 N N . ILE A 1 86 ? -4.273 9.087 4.524 1.00 95.75 86 ILE A N 1
ATOM 670 C CA . ILE A 1 86 ? -3.383 7.915 4.599 1.00 95.75 86 ILE A CA 1
ATOM 671 C C . ILE A 1 86 ? -2.368 7.985 3.457 1.00 95.75 86 ILE A C 1
ATOM 673 O O . ILE A 1 86 ? -2.747 7.969 2.285 1.00 95.75 86 ILE A O 1
ATOM 677 N N . ALA A 1 87 ? -1.081 8.076 3.789 1.00 93.31 87 ALA A N 1
ATOM 678 C CA . ALA A 1 87 ? -0.005 7.968 2.806 1.00 93.31 87 ALA A CA 1
ATOM 679 C C . ALA A 1 87 ? 0.155 6.505 2.373 1.00 93.31 87 ALA A C 1
ATOM 681 O O . ALA A 1 87 ? 0.186 5.623 3.228 1.00 93.31 87 ALA A O 1
ATOM 682 N N . THR A 1 88 ? 0.262 6.261 1.070 1.00 92.69 88 THR A N 1
ATOM 683 C CA . THR A 1 88 ? 0.480 4.943 0.445 1.00 92.69 88 THR A CA 1
ATOM 684 C C . THR A 1 88 ? 1.763 4.983 -0.392 1.00 92.69 88 THR A C 1
ATOM 686 O O . THR A 1 88 ? 2.234 6.086 -0.691 1.00 92.69 88 THR A O 1
ATOM 689 N N . PRO A 1 89 ? 2.328 3.834 -0.802 1.00 87.50 89 PRO A N 1
ATOM 690 C CA . PRO A 1 89 ? 3.524 3.807 -1.650 1.00 87.50 89 PRO A CA 1
ATOM 691 C C . PRO A 1 89 ? 3.370 4.568 -2.976 1.00 87.50 89 PRO A C 1
ATOM 693 O O . PRO A 1 89 ? 4.340 5.121 -3.490 1.00 87.50 89 PRO A O 1
ATOM 696 N N . VAL A 1 90 ? 2.146 4.642 -3.513 1.00 83.81 90 VAL A N 1
ATOM 697 C CA . VAL A 1 90 ? 1.873 5.255 -4.823 1.00 83.81 90 VAL A CA 1
ATOM 698 C C . VAL A 1 90 ? 1.287 6.669 -4.705 1.00 83.81 90 VAL A C 1
ATOM 700 O O . VAL A 1 90 ? 1.598 7.547 -5.509 1.00 83.81 90 VAL A O 1
ATOM 703 N N . THR A 1 91 ? 0.418 6.921 -3.722 1.00 88.62 91 THR A N 1
ATOM 704 C CA . THR A 1 91 ? -0.322 8.193 -3.591 1.00 88.62 91 THR A CA 1
ATOM 705 C C . THR A 1 91 ? -0.776 8.479 -2.151 1.00 88.62 91 THR A C 1
ATOM 707 O O . THR A 1 91 ? -0.499 7.706 -1.238 1.00 88.62 91 THR A O 1
ATOM 710 N N . THR A 1 92 ? -1.498 9.576 -1.902 1.00 92.00 92 THR A N 1
ATOM 711 C CA . THR A 1 92 ? -2.172 9.797 -0.611 1.00 92.00 92 THR A CA 1
ATOM 712 C C . THR A 1 92 ? -3.683 9.615 -0.763 1.00 92.00 92 THR A C 1
ATOM 714 O O . THR A 1 92 ? -4.339 10.266 -1.582 1.00 92.00 92 THR A O 1
ATOM 717 N N . VAL A 1 93 ? -4.285 8.769 0.075 1.00 93.12 93 VAL A N 1
ATOM 718 C CA . VAL A 1 93 ? -5.744 8.702 0.202 1.00 93.12 93 VAL A CA 1
ATOM 719 C C . VAL A 1 93 ? -6.204 9.877 1.060 1.00 93.12 93 VAL A C 1
ATOM 721 O O . VAL A 1 93 ? -5.781 10.034 2.203 1.00 93.12 93 VAL A O 1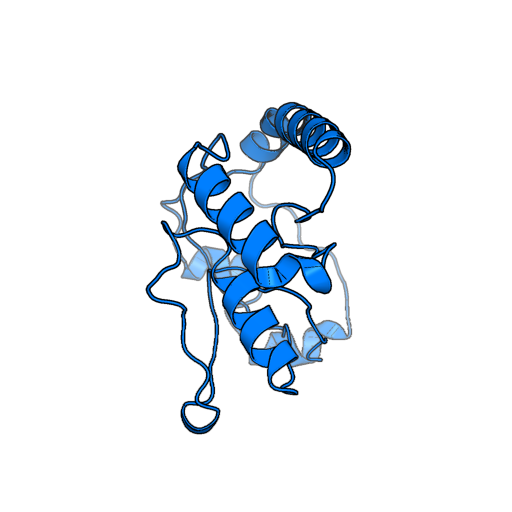
ATOM 724 N N . THR A 1 94 ? -7.049 10.748 0.511 1.00 93.06 94 THR A N 1
ATOM 725 C CA . THR A 1 94 ? -7.435 12.023 1.139 1.00 93.06 94 THR A CA 1
ATOM 726 C C . THR A 1 94 ? -8.947 12.207 1.111 1.00 93.06 94 THR A C 1
ATOM 728 O O . THR A 1 94 ? -9.638 11.558 0.335 1.00 93.06 94 THR A O 1
ATOM 731 N N . ARG A 1 95 ? -9.495 13.110 1.936 1.00 89.06 95 ARG A N 1
ATOM 732 C CA . ARG A 1 95 ? -10.939 13.437 1.921 1.00 89.06 95 ARG A CA 1
ATOM 733 C C . ARG A 1 95 ? -11.337 14.359 0.765 1.00 89.06 95 ARG A C 1
ATOM 735 O O . ARG A 1 95 ? -12.494 14.355 0.365 1.00 89.06 95 ARG A O 1
ATOM 742 N N . SER A 1 96 ? -10.406 15.181 0.276 1.00 83.25 96 SER A N 1
ATOM 743 C CA . SER A 1 96 ? -10.691 16.270 -0.663 1.00 83.25 96 SER A CA 1
ATOM 744 C C . SER A 1 96 ? -10.255 15.934 -2.084 1.00 83.25 96 SER A C 1
ATOM 746 O O . SER A 1 96 ? -9.100 15.598 -2.341 1.00 83.25 96 SER A O 1
ATOM 748 N N . TRP A 1 97 ? -11.168 16.137 -3.030 1.00 70.69 97 TRP A N 1
ATOM 749 C CA . TRP A 1 97 ? -10.933 15.950 -4.460 1.00 70.69 97 TRP A CA 1
ATOM 750 C C . TRP A 1 97 ? -9.856 16.885 -5.024 1.00 70.69 97 TRP A C 1
ATOM 752 O O . TRP A 1 97 ? -9.130 16.501 -5.938 1.00 70.69 97 TRP A O 1
ATOM 762 N N . LEU A 1 98 ? -9.689 18.083 -4.453 1.00 76.12 98 LEU A N 1
ATOM 763 C CA . LEU A 1 98 ? -8.700 19.064 -4.918 1.00 76.12 98 LEU A CA 1
ATOM 764 C C . LEU A 1 98 ? -7.264 18.541 -4.784 1.00 76.12 98 LEU A C 1
ATOM 766 O O . LEU A 1 98 ? -6.436 18.745 -5.674 1.00 76.12 98 LEU A O 1
ATOM 770 N N . ARG A 1 99 ? -6.974 17.815 -3.697 1.00 71.62 99 ARG A N 1
ATOM 771 C CA . ARG A 1 99 ? -5.646 17.230 -3.470 1.00 71.62 99 ARG A CA 1
ATOM 772 C C . ARG A 1 99 ? -5.362 16.102 -4.462 1.00 71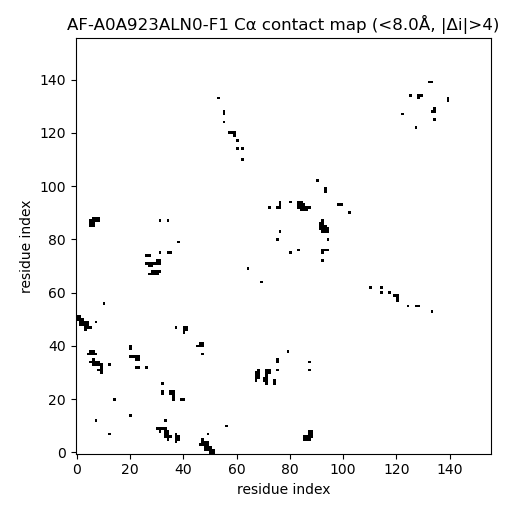.62 99 ARG A C 1
ATOM 774 O O . ARG A 1 99 ? -4.274 16.059 -5.026 1.00 71.62 99 ARG A O 1
ATOM 781 N N . ARG A 1 100 ? -6.381 15.297 -4.781 1.00 72.75 100 ARG A N 1
ATOM 782 C CA . ARG A 1 100 ? -6.312 14.257 -5.820 1.00 72.75 100 ARG A CA 1
ATOM 783 C C . ARG A 1 100 ? -6.025 14.835 -7.208 1.00 72.75 100 ARG A C 1
ATOM 785 O O . ARG A 1 100 ? -5.210 14.275 -7.930 1.00 72.75 100 ARG A O 1
ATOM 792 N N . PHE A 1 101 ? -6.648 15.952 -7.597 1.00 73.19 101 PHE A N 1
ATOM 793 C CA . PHE A 1 101 ? -6.358 16.588 -8.893 1.00 73.19 101 PHE A CA 1
ATOM 794 C C . PHE A 1 101 ? -4.904 17.059 -8.998 1.00 73.19 101 PHE A C 1
ATOM 796 O O . PHE A 1 101 ? -4.269 16.873 -10.039 1.00 73.19 101 PHE A O 1
ATOM 803 N N . LYS A 1 102 ? -4.362 17.629 -7.916 1.00 77.19 102 LYS A N 1
ATOM 804 C CA . LYS A 1 102 ? -2.950 18.023 -7.850 1.00 77.19 102 LYS A CA 1
ATOM 805 C C . LYS A 1 102 ? -2.024 16.807 -7.962 1.00 77.19 102 LYS A C 1
ATOM 807 O O . LYS A 1 102 ? -1.094 16.836 -8.762 1.00 77.19 102 LYS A O 1
ATOM 812 N N . GLU A 1 103 ? -2.310 15.740 -7.219 1.00 75.44 103 GLU A N 1
ATOM 813 C CA . GLU A 1 103 ? -1.524 14.499 -7.236 1.00 75.44 103 GLU A CA 1
ATOM 814 C C . GLU A 1 103 ? -1.578 13.805 -8.604 1.00 75.44 103 GLU A C 1
ATOM 816 O O . GLU A 1 103 ? -0.537 13.426 -9.129 1.00 75.44 103 GLU A O 1
ATOM 821 N N . ARG A 1 104 ? -2.749 13.731 -9.254 1.00 76.00 104 ARG A N 1
ATOM 822 C CA . ARG A 1 104 ? -2.862 13.214 -10.630 1.00 76.00 104 ARG A CA 1
ATOM 823 C C . ARG A 1 104 ? -2.026 14.007 -11.623 1.00 76.00 104 ARG A C 1
ATOM 825 O O . ARG A 1 104 ? -1.359 13.412 -12.460 1.00 76.00 104 ARG A O 1
ATOM 832 N N . ARG A 1 105 ? -2.057 15.341 -11.546 1.00 74.00 105 ARG A N 1
ATOM 833 C CA . ARG A 1 105 ? -1.211 16.187 -12.402 1.00 74.00 105 ARG A CA 1
ATOM 834 C C . ARG A 1 105 ? 0.270 15.910 -12.160 1.00 74.00 105 ARG A C 1
ATOM 836 O O . ARG A 1 105 ? 1.018 15.783 -13.119 1.00 74.00 105 ARG A O 1
ATOM 843 N N . GLN A 1 106 ? 0.681 15.772 -10.903 1.00 76.00 106 GLN A N 1
ATOM 844 C CA . GLN A 1 106 ? 2.065 15.454 -10.562 1.00 76.00 106 GLN A CA 1
ATOM 845 C C . GLN A 1 106 ? 2.490 14.067 -11.070 1.00 76.00 106 GLN A C 1
ATOM 847 O O . GLN A 1 106 ? 3.593 13.943 -11.591 1.00 76.00 106 GLN A O 1
ATOM 852 N N . MET A 1 107 ? 1.622 13.055 -10.965 1.00 74.56 107 MET A N 1
ATOM 853 C CA . MET A 1 107 ? 1.883 11.713 -11.502 1.00 74.56 107 MET A CA 1
ATOM 854 C C . MET A 1 107 ? 2.016 11.729 -13.028 1.00 74.56 107 MET A C 1
ATOM 856 O O . MET A 1 107 ? 2.988 11.204 -13.551 1.00 74.56 107 MET A O 1
ATOM 860 N N . ARG A 1 108 ? 1.113 12.419 -13.738 1.00 75.00 108 ARG A N 1
ATOM 861 C CA . ARG A 1 108 ? 1.195 12.569 -15.204 1.00 75.00 108 ARG A CA 1
ATOM 862 C C . ARG A 1 108 ? 2.471 13.283 -15.651 1.00 75.00 108 ARG A C 1
ATOM 864 O O . ARG A 1 108 ? 3.068 12.924 -16.657 1.00 75.00 108 ARG A O 1
ATOM 871 N N . ASN A 1 109 ? 2.908 14.285 -14.891 1.00 76.12 109 ASN A N 1
ATOM 872 C CA . ASN A 1 109 ? 4.132 15.024 -15.195 1.00 76.12 109 ASN A CA 1
ATOM 873 C C . ASN A 1 109 ? 5.406 14.209 -14.916 1.00 76.12 109 ASN A C 1
ATOM 875 O O . ASN A 1 109 ? 6.467 14.575 -15.414 1.00 76.12 109 ASN A O 1
ATOM 879 N N . SER A 1 110 ? 5.325 13.133 -14.123 1.00 75.50 110 SER A N 1
ATOM 880 C CA . SER A 1 110 ? 6.463 12.261 -13.810 1.00 75.50 110 SER A CA 1
ATOM 881 C C . SER A 1 110 ? 6.486 10.963 -14.620 1.00 75.50 110 SER A C 1
ATOM 883 O O . SER A 1 110 ? 7.445 10.204 -14.499 1.00 75.50 110 SER A O 1
ATOM 885 N N . THR A 1 111 ? 5.487 10.713 -15.474 1.00 73.12 111 THR A N 1
ATOM 886 C CA . THR A 1 111 ? 5.384 9.485 -16.278 1.00 73.12 111 THR A CA 1
ATOM 887 C C . THR A 1 111 ? 6.623 9.247 -17.140 1.00 73.12 111 THR A C 1
ATOM 889 O O . THR A 1 111 ? 7.184 8.158 -17.095 1.00 73.12 111 THR A O 1
ATOM 892 N N . SER A 1 112 ? 7.110 10.262 -17.865 1.00 72.94 112 SER A N 1
ATOM 893 C CA . SER A 1 112 ? 8.300 10.126 -18.723 1.00 72.94 112 SER A CA 1
ATOM 894 C C . SER A 1 112 ? 9.550 9.734 -17.933 1.00 72.94 112 SER A C 1
ATOM 896 O O . SER A 1 112 ? 10.300 8.863 -18.361 1.00 72.94 112 SER A O 1
ATOM 898 N N . PHE A 1 113 ? 9.730 10.319 -16.747 1.00 76.94 113 PHE A N 1
ATOM 899 C CA . PHE A 1 113 ? 10.829 9.995 -15.841 1.00 76.94 113 PHE A CA 1
ATOM 900 C C . PHE A 1 113 ? 10.707 8.580 -15.256 1.00 76.94 113 PHE A C 1
ATOM 902 O O . PHE A 1 113 ? 11.689 7.850 -15.160 1.00 76.94 113 PHE A O 1
ATOM 909 N N . ARG A 1 114 ? 9.497 8.151 -14.882 1.00 73.19 114 ARG A N 1
ATOM 910 C CA . ARG A 1 114 ? 9.267 6.784 -14.383 1.00 73.19 114 ARG A CA 1
ATOM 911 C C . ARG A 1 114 ? 9.509 5.746 -15.476 1.00 73.19 114 ARG A C 1
ATOM 913 O O . ARG A 1 114 ? 10.099 4.711 -15.201 1.00 73.19 114 ARG A O 1
ATOM 920 N N . LYS A 1 115 ? 9.100 6.050 -16.708 1.00 75.12 115 LYS A N 1
ATOM 921 C CA . LYS A 1 115 ? 9.321 5.193 -17.872 1.00 75.12 115 LYS A CA 1
ATOM 922 C C . LYS A 1 115 ? 10.802 5.067 -18.222 1.00 75.12 115 LYS A C 1
ATOM 924 O O . LYS A 1 115 ? 11.231 3.978 -18.569 1.00 75.12 115 LYS A O 1
ATOM 929 N N . SER A 1 116 ? 11.597 6.130 -18.062 1.00 77.81 116 SER A N 1
ATOM 930 C CA . SER A 1 116 ? 13.052 6.048 -18.273 1.00 77.81 116 SER A CA 1
ATOM 931 C C . SER A 1 116 ? 13.789 5.201 -17.231 1.00 77.81 116 SER A C 1
ATOM 933 O O . SER A 1 116 ? 14.927 4.826 -17.471 1.00 77.81 116 SER A O 1
ATOM 935 N N . LEU A 1 117 ? 13.166 4.916 -16.081 1.00 75.19 117 LEU A N 1
ATOM 936 C CA . LEU A 1 117 ? 13.726 4.045 -15.040 1.00 75.19 117 LEU A CA 1
ATOM 937 C C . LEU A 1 117 ? 13.300 2.578 -15.188 1.00 75.19 117 LEU A C 1
ATOM 939 O O . LEU A 1 117 ? 13.798 1.730 -14.450 1.00 75.19 117 LEU A O 1
ATOM 943 N N . ALA A 1 118 ? 12.355 2.273 -16.081 1.00 72.56 118 ALA A N 1
ATOM 944 C CA . ALA A 1 118 ? 11.887 0.912 -16.278 1.00 72.56 118 ALA A CA 1
ATOM 945 C C . ALA A 1 118 ? 12.959 0.088 -17.006 1.00 72.56 118 ALA A C 1
ATOM 947 O O . ALA A 1 118 ? 13.370 0.428 -18.114 1.00 72.56 118 ALA A O 1
ATOM 948 N N . VAL A 1 119 ? 13.384 -1.005 -16.377 1.00 70.44 119 VAL A N 1
ATOM 949 C CA . VAL A 1 119 ? 14.209 -2.049 -16.995 1.00 70.44 119 VAL A CA 1
ATOM 950 C C . VAL A 1 11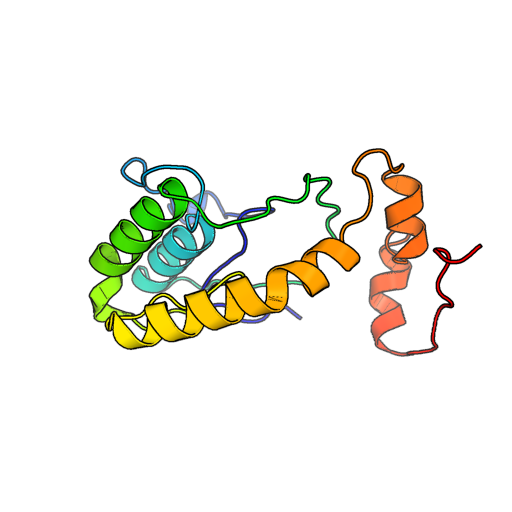9 ? 13.306 -3.180 -17.49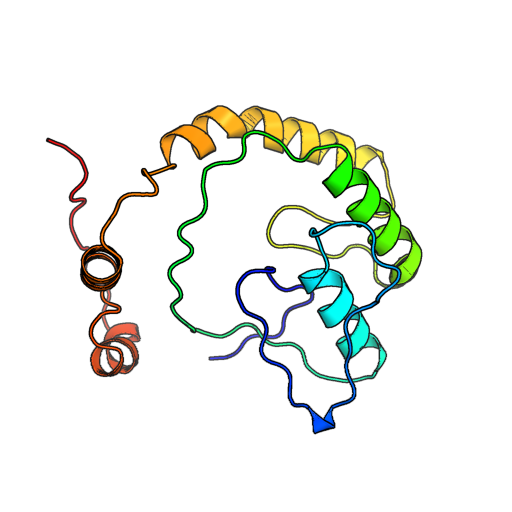1 1.00 70.44 119 VAL A C 1
ATOM 952 O O . VAL A 1 119 ? 12.163 -3.304 -17.049 1.00 70.44 119 VAL A O 1
ATOM 955 N N . GLY A 1 120 ? 13.786 -3.976 -18.448 1.00 70.50 120 GLY A N 1
ATOM 956 C CA . GLY A 1 120 ? 13.025 -5.116 -18.962 1.00 70.50 120 GLY A CA 1
ATOM 957 C C . GLY A 1 120 ? 12.740 -6.157 -17.873 1.00 70.50 120 GLY A C 1
ATOM 958 O O . GLY A 1 120 ? 13.471 -6.259 -16.891 1.00 70.50 120 GLY A O 1
ATOM 959 N N . THR A 1 121 ? 11.689 -6.955 -18.058 1.00 73.56 121 THR A N 1
ATOM 960 C CA . THR A 1 121 ? 11.316 -8.038 -17.127 1.00 73.56 121 THR A CA 1
ATOM 961 C C . THR A 1 121 ? 12.130 -9.317 -17.324 1.00 73.56 121 THR A C 1
ATOM 963 O O . THR A 1 121 ? 12.097 -10.200 -16.473 1.00 73.56 121 THR A O 1
ATOM 966 N N . ASP A 1 122 ? 12.882 -9.421 -18.422 1.00 77.00 122 ASP A N 1
ATOM 967 C CA . ASP A 1 122 ? 13.585 -10.641 -18.846 1.00 77.00 122 ASP A CA 1
ATOM 968 C C . ASP A 1 122 ? 14.991 -10.770 -18.232 1.00 77.00 122 ASP A C 1
ATOM 970 O O . ASP A 1 122 ? 15.915 -11.312 -18.841 1.00 77.00 122 ASP A O 1
ATOM 974 N N . HIS A 1 123 ? 15.196 -10.211 -17.042 1.00 79.00 123 HIS A N 1
ATOM 975 C CA . HIS A 1 123 ? 16.485 -10.234 -16.357 1.00 79.00 123 HIS A CA 1
ATOM 976 C C . HIS A 1 123 ? 16.553 -11.385 -15.355 1.00 79.00 123 HIS A C 1
ATOM 978 O O . HIS A 1 123 ? 15.596 -11.664 -14.633 1.00 79.00 123 HIS A O 1
ATOM 984 N N . ASP A 1 124 ? 17.709 -12.047 -15.304 1.00 84.62 124 ASP A N 1
ATOM 985 C CA . ASP A 1 124 ? 17.965 -13.106 -14.332 1.00 84.62 124 ASP A CA 1
ATOM 986 C C . ASP A 1 124 ? 17.898 -12.535 -12.906 1.00 84.62 124 ASP A C 1
ATOM 988 O O . ASP A 1 124 ? 18.588 -11.569 -12.564 1.00 84.62 124 ASP A O 1
ATOM 992 N N . VAL A 1 125 ? 17.056 -13.138 -12.066 1.00 85.06 125 VAL A N 1
ATOM 993 C CA . VAL A 1 125 ? 16.857 -12.729 -10.671 1.00 85.06 125 VAL A CA 1
ATOM 994 C C . VAL A 1 125 ? 18.140 -12.830 -9.855 1.00 85.06 125 VAL A C 1
ATOM 996 O O . VAL A 1 125 ? 18.367 -11.985 -8.990 1.00 85.06 125 VAL A O 1
ATOM 999 N N . GLU A 1 126 ? 19.003 -13.805 -10.145 1.00 86.25 126 GLU A N 1
ATOM 1000 C CA . GLU A 1 126 ? 20.267 -13.974 -9.424 1.00 86.25 126 GLU A CA 1
ATOM 1001 C C . GLU A 1 126 ? 21.257 -12.864 -9.777 1.00 86.25 126 GLU A C 1
ATOM 1003 O O . GLU A 1 126 ? 21.960 -12.339 -8.909 1.00 86.25 126 GLU A O 1
ATOM 1008 N N . LEU A 1 127 ? 21.257 -12.440 -11.044 1.00 86.31 127 LEU A N 1
ATOM 1009 C CA . LEU A 1 127 ? 22.040 -11.295 -11.491 1.00 86.31 127 LEU A CA 1
ATOM 1010 C C . LEU A 1 127 ? 21.558 -10.012 -10.804 1.00 86.31 127 LEU A C 1
ATOM 1012 O O . LEU A 1 127 ? 22.374 -9.279 -10.245 1.00 86.31 127 LEU A O 1
ATOM 1016 N N . LEU A 1 128 ? 20.243 -9.768 -10.783 1.00 85.06 128 LEU A N 1
ATOM 1017 C CA . LEU A 1 128 ? 19.656 -8.608 -10.103 1.00 85.06 128 LEU A CA 1
ATOM 1018 C C . LEU A 1 128 ? 19.978 -8.608 -8.602 1.00 85.06 128 LEU A C 1
ATOM 1020 O O . LEU A 1 128 ? 20.400 -7.585 -8.055 1.00 85.06 128 LEU A O 1
ATOM 1024 N N . ALA A 1 129 ? 19.847 -9.760 -7.938 1.00 85.94 129 ALA A N 1
ATOM 1025 C CA . ALA A 1 129 ? 20.214 -9.915 -6.535 1.00 85.94 129 ALA A CA 1
ATOM 1026 C C . ALA A 1 129 ? 21.698 -9.588 -6.307 1.00 85.94 129 ALA A C 1
ATOM 1028 O O . ALA A 1 129 ? 22.029 -8.884 -5.348 1.00 85.94 129 ALA A O 1
ATOM 1029 N N . ALA A 1 130 ? 22.588 -10.033 -7.197 1.00 86.44 130 ALA A N 1
ATOM 1030 C CA . ALA A 1 130 ? 24.023 -9.785 -7.088 1.00 86.44 130 ALA A CA 1
ATOM 1031 C C . ALA A 1 130 ? 24.357 -8.304 -7.263 1.00 86.44 130 ALA A C 1
ATOM 1033 O O . ALA A 1 130 ? 25.089 -7.740 -6.443 1.00 86.44 130 ALA A O 1
ATOM 1034 N N . THR A 1 131 ? 23.770 -7.645 -8.265 1.00 83.62 131 THR A N 1
ATOM 1035 C CA . THR A 1 131 ? 23.953 -6.208 -8.514 1.00 83.62 131 THR A CA 1
ATOM 1036 C C . THR A 1 131 ? 23.464 -5.359 -7.339 1.00 83.62 131 THR A C 1
ATOM 1038 O O . THR A 1 131 ? 24.119 -4.384 -6.967 1.00 83.62 131 THR A O 1
ATOM 1041 N N . CYS A 1 132 ? 22.362 -5.750 -6.695 1.00 81.94 132 CYS A N 1
ATOM 1042 C CA . CYS A 1 132 ? 21.851 -5.074 -5.500 1.00 81.94 132 CYS A CA 1
ATOM 1043 C C . CYS A 1 132 ? 22.615 -5.430 -4.207 1.00 81.94 132 CYS A C 1
ATOM 1045 O O . CYS A 1 132 ? 22.351 -4.837 -3.157 1.00 81.94 132 CYS A O 1
ATOM 1047 N N . GLY A 1 133 ? 23.564 -6.373 -4.254 1.00 84.69 133 GLY A N 1
ATOM 1048 C CA . GLY A 1 133 ? 24.290 -6.857 -3.076 1.00 84.69 133 GLY A CA 1
ATOM 1049 C C . GLY A 1 133 ? 23.419 -7.682 -2.121 1.00 84.69 133 GLY A C 1
ATOM 1050 O O . GLY A 1 133 ? 23.658 -7.681 -0.910 1.00 84.69 133 GLY A O 1
ATOM 1051 N N . TRP A 1 134 ? 22.390 -8.338 -2.657 1.00 84.19 134 TRP A N 1
ATOM 1052 C CA . TRP A 1 134 ? 21.407 -9.157 -1.942 1.00 84.19 134 TRP A CA 1
ATOM 1053 C C . TRP A 1 134 ? 21.633 -10.667 -2.096 1.00 84.19 134 TRP A C 1
ATOM 1055 O O . TRP A 1 134 ? 20.982 -11.433 -1.395 1.00 84.19 134 TRP A O 1
ATOM 1065 N N . SER A 1 135 ? 22.583 -11.104 -2.933 1.00 81.62 135 SER A N 1
ATOM 1066 C CA . SER A 1 135 ? 22.953 -12.528 -3.060 1.00 81.62 135 SER A CA 1
ATOM 1067 C C . SER A 1 135 ? 23.578 -13.126 -1.797 1.00 81.62 135 SER A C 1
ATOM 1069 O O . SER A 1 135 ? 23.552 -14.338 -1.618 1.00 81.62 135 SER A O 1
ATOM 1071 N N . ASP A 1 136 ? 24.136 -12.294 -0.912 1.00 77.94 136 ASP A N 1
ATOM 1072 C CA . ASP A 1 136 ? 24.620 -12.715 0.404 1.00 77.94 136 ASP A CA 1
ATOM 1073 C C . ASP A 1 136 ? 23.995 -11.854 1.507 1.00 77.94 136 ASP A C 1
ATOM 1075 O O . ASP A 1 136 ? 24.458 -10.756 1.835 1.00 77.94 136 ASP A O 1
ATOM 1079 N N . LEU A 1 137 ? 22.934 -12.387 2.110 1.00 67.81 137 LEU A N 1
ATOM 1080 C CA . LEU A 1 137 ? 22.190 -11.728 3.182 1.00 67.81 137 LEU A CA 1
ATOM 1081 C C . LEU A 1 137 ? 22.980 -11.658 4.503 1.00 67.81 137 LEU A C 1
ATOM 1083 O O . LEU A 1 137 ? 22.663 -10.816 5.351 1.00 67.81 137 LEU A O 1
ATOM 1087 N N . ASN A 1 138 ? 24.038 -12.466 4.674 1.00 64.94 138 ASN A N 1
ATOM 1088 C CA . ASN A 1 138 ? 24.931 -12.361 5.835 1.00 64.94 138 ASN A CA 1
ATOM 1089 C C . ASN A 1 138 ? 25.800 -11.098 5.747 1.00 64.94 138 ASN A C 1
ATOM 1091 O O . ASN A 1 138 ? 26.065 -10.448 6.763 1.00 64.94 138 ASN A O 1
ATOM 1095 N N . ALA A 1 139 ? 26.181 -10.692 4.531 1.00 53.12 139 ALA A N 1
ATOM 1096 C CA . ALA A 1 139 ? 26.893 -9.442 4.287 1.00 53.12 139 ALA A CA 1
ATOM 1097 C C . ALA A 1 139 ? 25.983 -8.210 4.453 1.00 53.12 139 ALA A C 1
ATOM 1099 O O . ALA A 1 139 ? 26.433 -7.167 4.944 1.00 53.12 139 ALA A O 1
ATOM 1100 N N . SER A 1 140 ? 24.696 -8.309 4.100 1.00 51.28 140 SER A N 1
ATOM 1101 C CA . SER A 1 140 ? 23.737 -7.194 4.182 1.00 51.28 140 SER A CA 1
ATOM 1102 C C . SER A 1 140 ? 23.455 -6.740 5.625 1.00 51.28 140 SER A C 1
ATOM 1104 O O . SER A 1 140 ? 23.218 -5.553 5.858 1.00 51.28 140 SER A O 1
ATOM 1106 N N . GLY A 1 141 ? 23.563 -7.644 6.608 1.00 49.41 141 GLY A N 1
ATOM 1107 C CA . GLY A 1 141 ? 23.475 -7.308 8.036 1.00 49.41 141 GLY A CA 1
ATOM 1108 C C . GLY A 1 141 ? 24.667 -6.495 8.567 1.00 49.41 141 GLY A C 1
ATOM 1109 O O . GLY A 1 141 ? 24.511 -5.727 9.515 1.00 49.41 141 GLY A O 1
ATOM 1110 N N . GLN A 1 142 ? 25.842 -6.609 7.935 1.00 43.09 142 GLN A N 1
ATOM 1111 C CA . GLN A 1 142 ? 27.072 -5.906 8.334 1.00 43.09 142 GLN A CA 1
ATOM 1112 C C . GLN A 1 142 ? 27.342 -4.635 7.506 1.00 43.09 142 GLN A C 1
ATOM 1114 O O . GLN A 1 142 ? 27.974 -3.691 7.989 1.00 43.09 142 GLN A O 1
ATOM 1119 N N . ARG A 1 143 ? 26.843 -4.563 6.264 1.00 43.56 143 ARG A N 1
ATOM 1120 C CA . ARG A 1 143 ? 27.150 -3.476 5.313 1.00 43.56 143 ARG A CA 1
ATOM 1121 C C . ARG A 1 143 ? 26.372 -2.171 5.556 1.00 43.56 143 ARG A C 1
ATOM 1123 O O . ARG A 1 143 ? 26.748 -1.133 5.018 1.00 43.56 143 ARG A O 1
ATOM 1130 N N . LEU A 1 144 ? 25.376 -2.165 6.449 1.00 46.78 144 LEU A N 1
ATOM 1131 C CA . LEU A 1 144 ? 24.746 -0.927 6.951 1.00 46.78 144 LEU A CA 1
ATOM 1132 C C . LEU A 1 144 ? 25.733 0.004 7.688 1.00 46.78 144 LEU A C 1
ATOM 1134 O O . LEU A 1 144 ? 25.410 1.167 7.919 1.00 46.78 144 LEU A O 1
ATOM 1138 N N . ALA A 1 145 ? 26.944 -0.468 8.009 1.00 41.03 145 ALA A N 1
ATOM 1139 C CA . ALA A 1 145 ? 27.990 0.329 8.643 1.00 41.03 145 ALA A CA 1
ATOM 1140 C C . ALA A 1 145 ? 28.952 1.040 7.669 1.00 41.03 145 ALA A C 1
ATOM 1142 O O . ALA A 1 145 ? 29.722 1.890 8.117 1.00 41.03 145 ALA A O 1
ATOM 1143 N N . ARG A 1 146 ? 28.977 0.721 6.363 1.00 41.53 146 ARG A N 1
ATOM 1144 C CA . ARG A 1 146 ? 29.972 1.301 5.434 1.00 41.53 146 ARG A CA 1
ATOM 1145 C C . ARG A 1 146 ? 29.389 1.525 4.038 1.00 41.53 146 ARG A C 1
ATOM 1147 O O . ARG A 1 146 ? 29.288 0.603 3.237 1.00 41.53 146 ARG A O 1
ATOM 1154 N N . ARG A 1 147 ? 29.033 2.780 3.743 1.00 40.78 147 ARG A N 1
ATOM 1155 C CA . ARG A 1 147 ? 28.747 3.262 2.383 1.00 40.78 147 ARG A CA 1
ATOM 1156 C C . ARG A 1 147 ? 30.059 3.439 1.612 1.00 40.78 147 ARG A C 1
ATOM 1158 O O . ARG A 1 147 ? 30.846 4.309 1.970 1.00 40.78 147 ARG A O 1
ATOM 1165 N N . THR A 1 148 ? 30.224 2.717 0.511 1.00 39.53 148 THR A N 1
ATOM 1166 C CA . THR A 1 148 ? 31.004 3.167 -0.653 1.00 39.53 148 THR A CA 1
ATOM 1167 C C . THR A 1 148 ? 30.233 2.814 -1.925 1.00 39.53 148 THR A C 1
ATOM 1169 O O . THR A 1 148 ? 29.543 1.798 -1.978 1.00 39.53 148 THR A O 1
ATOM 1172 N N . ALA A 1 149 ? 30.275 3.725 -2.899 1.00 44.78 149 ALA A N 1
ATOM 1173 C CA . ALA A 1 149 ? 29.488 3.704 -4.128 1.00 44.78 149 ALA A CA 1
ATOM 1174 C C . ALA A 1 149 ? 29.827 2.502 -5.028 1.00 44.78 149 ALA A C 1
ATOM 1176 O O . ALA A 1 149 ? 30.996 2.152 -5.175 1.00 44.78 149 ALA A O 1
ATOM 1177 N N . VAL A 1 150 ? 28.801 1.905 -5.640 1.00 49.50 150 VAL A N 1
ATOM 1178 C CA . VAL A 1 150 ? 28.923 0.902 -6.711 1.00 49.50 150 VAL A CA 1
ATOM 1179 C C . VAL A 1 150 ? 28.660 1.613 -8.051 1.00 49.50 150 VAL A C 1
ATOM 1181 O O . VAL A 1 150 ? 27.740 2.434 -8.087 1.00 49.50 150 VAL A O 1
ATOM 1184 N N . PRO A 1 151 ? 29.441 1.372 -9.123 1.00 44.16 151 PRO A N 1
ATOM 1185 C CA . PRO A 1 151 ? 29.205 1.980 -10.434 1.00 44.16 151 PRO A CA 1
ATOM 1186 C C . PRO A 1 151 ? 28.026 1.326 -11.172 1.00 44.16 151 PRO A C 1
ATOM 1188 O O . PRO A 1 151 ? 27.755 0.142 -10.992 1.00 44.16 151 PRO A O 1
ATOM 1191 N N . ASP A 1 152 ? 27.359 2.119 -12.010 1.00 50.53 152 ASP A N 1
ATOM 1192 C CA . ASP A 1 152 ? 26.184 1.768 -12.818 1.00 50.53 152 ASP A CA 1
ATOM 1193 C C . ASP A 1 152 ? 26.542 0.829 -13.995 1.00 50.53 152 ASP A C 1
ATOM 1195 O O . ASP A 1 152 ? 27.384 1.203 -14.817 1.00 50.53 152 ASP A O 1
ATOM 1199 N N . PRO A 1 153 ? 25.944 -0.377 -14.100 1.00 48.00 153 PRO A N 1
ATOM 1200 C CA . PRO A 1 153 ? 26.218 -1.321 -15.182 1.00 48.00 153 PRO A CA 1
ATOM 1201 C C . PRO A 1 153 ? 25.366 -1.115 -16.451 1.00 48.00 153 PRO A C 1
ATOM 1203 O O . PRO A 1 153 ? 25.523 -1.892 -17.391 1.00 48.00 153 PRO A O 1
ATOM 1206 N N . PHE A 1 154 ? 24.477 -0.114 -16.521 1.00 51.44 154 PHE A N 1
ATOM 1207 C CA . PHE A 1 154 ? 23.500 0.016 -17.618 1.00 51.44 154 PHE A CA 1
ATOM 1208 C C . PHE A 1 154 ? 23.849 1.036 -18.719 1.00 51.44 154 PHE A C 1
ATOM 1210 O O . PHE A 1 154 ? 22.994 1.372 -19.537 1.00 51.44 154 PHE A O 1
ATOM 1217 N N . HIS A 1 155 ? 25.106 1.479 -18.814 1.00 39.28 155 HIS A N 1
ATOM 1218 C CA . HIS A 1 155 ? 25.589 2.253 -19.961 1.00 39.28 155 HIS A CA 1
ATOM 1219 C C . HIS A 1 155 ? 26.763 1.560 -20.665 1.00 39.28 155 HIS A C 1
ATOM 1221 O O . HIS A 1 155 ? 27.895 1.584 -20.180 1.00 39.28 155 HIS A O 1
ATOM 1227 N N . ALA A 1 156 ? 26.470 0.996 -21.839 1.00 36.41 156 ALA A N 1
ATOM 1228 C CA . ALA A 1 156 ? 27.407 0.747 -22.932 1.00 36.41 156 ALA A CA 1
ATOM 1229 C C . ALA A 1 156 ? 26.807 1.323 -24.220 1.00 36.41 156 ALA A C 1
ATOM 1231 O O . ALA A 1 156 ? 25.575 1.174 -24.400 1.00 36.41 156 ALA A O 1
#

Foldseek 3Di:
DWDFAQFDDQPDDDDDVVLVQDQDPPQQDRPRSRNVSSVVQVVVVHTDTDDPDDDDDLDADDQDDDVSNVSNLVVCCVVVVVVPFHDYPQGTNHPDVVRVVVSVVVSNVCSVVVVVPDDHSPDDPCVVCVLVVNNDVVVVVVCVVDDDDDDDPPDD

Sequence (156 aa):
MPMPCASLDELLIVLRRASGIRFDDAMPGWHLYGTDIAQTAISQGKGVYGGGLPCIHNDAYHDELGEDFDLCYRYVQRKWRAALP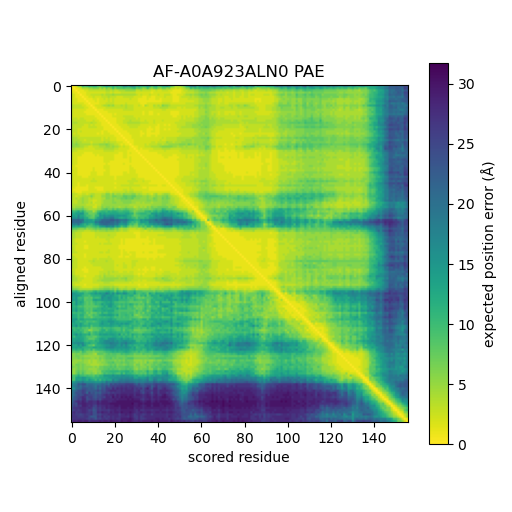IATPVTTVTRSWLRRFKERRQMRNSTSFRKSLAVGTDHDVELLAATCGWSDLNASGQRLARRTAVPDPFHA

Secondary structure (DSSP, 8-state):
--EE-S---SS-----GGG-----TT--SSSSHHHHHHHHHHHTT---EE--------PPP--S--HHHHHHHHHHHHHTTTT--EE-SS-EE-S-HHHHHHHHHHHHHHHHHHHHTPPPS-S-HHHHHHHTT-S-HHHHHHHTT---PPPPS---

Mean predicted aligned error: 9.35 Å

Radius of gyration: 18.24 Å; Cα contacts (8 Å, |Δi|>4): 139; chains: 1; bounding box: 47×35×41 Å

pLDDT: mean 82.12, std 16.38, range [36.41, 98.44]

Solvent-accessible surface area (backbone atoms only — not comparable to full-atom values): 10135 Å² total; per-residue (Å²): 122,72,39,82,43,74,34,43,60,75,90,75,80,89,75,66,76,90,69,72,79,66,81,66,90,83,58,54,78,91,45,64,58,28,31,49,42,33,44,53,35,46,78,72,77,41,90,43,68,48,61,94,67,92,77,89,79,82,62,77,90,75,92,70,88,51,72,61,43,52,52,18,49,54,49,50,41,61,78,44,52,88,66,51,68,41,65,46,90,89,52,69,46,55,91,52,69,71,60,52,55,53,51,51,51,53,51,64,72,41,40,69,63,54,58,73,70,59,71,79,62,89,61,60,65,68,58,54,29,47,75,72,53,56,72,46,64,76,53,51,76,61,47,83,78,59,92,74,89,80,83,82,88,88,78,131